Protein AF-A0A959P0I5-F1 (afdb_monomer)

Radius of gyration: 14.73 Å; Cα contacts (8 Å, |Δi|>4): 58; chains: 1; bounding box: 32×25×40 Å

Secondary structure (DSSP, 8-state):
-TTSTHHHHHHHHHHHHHHHHHHHHHHHHHS--HHHHHHHHHHHHHHHHHHHHHH-S-TT-SS-HHHHHHHHHHHHHH-

Nearest PDB structures (foldseek):
  3lsu-assembly1_B  TM=9.025E-01  e=1.827E+00  Saccharomyces cerevisiae
  4f6e-assembly1_B  TM=9.028E-01  e=2.304E+00  Saccharomyces cerevisiae S288C
  4e4e-assembly1_A  TM=9.149E-01  e=3.080E+00  Saccharomyces cerevisiae

Structure (mmCIF, N/CA/C/O backbone):
data_AF-A0A959P0I5-F1
#
_entry.id   AF-A0A959P0I5-F1
#
loop_
_atom_site.group_PDB
_atom_site.id
_atom_site.type_symbol
_atom_site.label_atom_id
_atom_site.label_alt_id
_atom_site.label_comp_id
_atom_site.label_asym_id
_atom_site.label_entity_id
_atom_site.label_seq_id
_atom_site.pdbx_PDB_ins_code
_atom_site.Cartn_x
_atom_site.Cartn_y
_atom_site.Cartn_z
_atom_site.occupancy
_atom_site.B_iso_or_equiv
_atom_site.auth_seq_id
_atom_si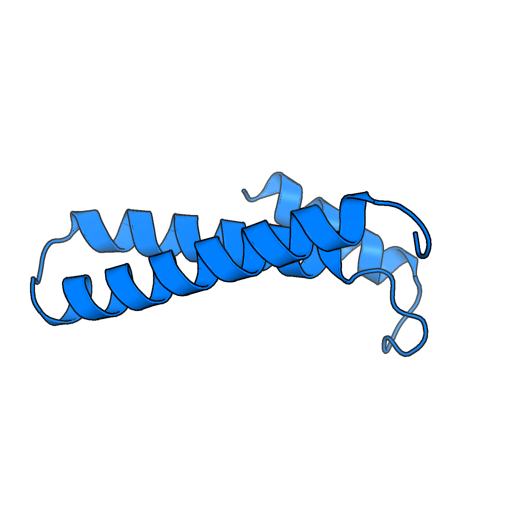te.auth_comp_id
_atom_site.auth_asym_id
_atom_site.auth_atom_id
_atom_site.pdbx_PDB_model_num
ATOM 1 N N . MET A 1 1 ? 3.094 -8.722 -16.109 1.00 48.91 1 MET A N 1
ATOM 2 C CA . MET A 1 1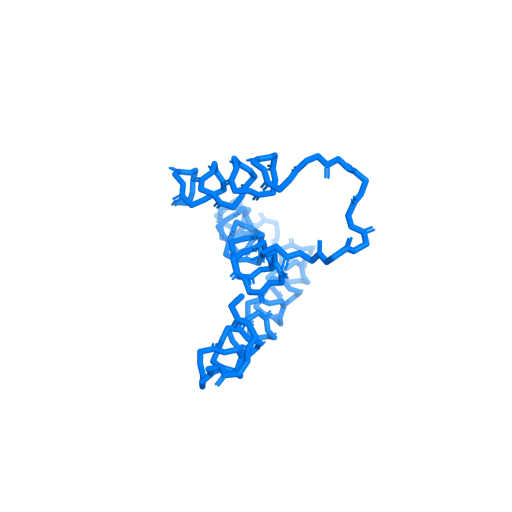 ? 2.735 -9.968 -15.392 1.00 48.9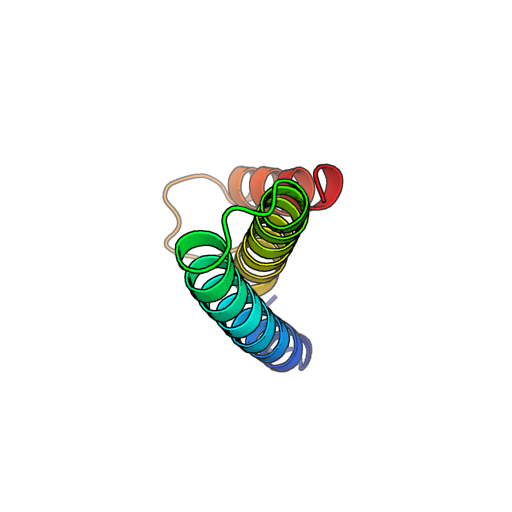1 1 MET A CA 1
ATOM 3 C C . MET A 1 1 ? 1.319 -10.434 -15.766 1.00 48.91 1 MET A C 1
ATOM 5 O O . MET A 1 1 ? 0.631 -11.042 -14.959 1.00 48.91 1 MET A O 1
ATOM 9 N N . PHE A 1 2 ? 0.887 -10.170 -17.005 1.00 38.84 2 PHE A N 1
ATOM 10 C CA . PHE A 1 2 ? -0.416 -10.576 -17.531 1.00 38.84 2 PHE A CA 1
ATOM 11 C C . PHE A 1 2 ? -0.331 -12.041 -18.010 1.00 38.84 2 PHE A C 1
ATOM 13 O O . PHE A 1 2 ? 0.728 -12.432 -18.495 1.00 38.84 2 PHE A O 1
ATOM 20 N N . ASN A 1 3 ? -1.404 -12.831 -17.841 1.00 50.72 3 ASN A N 1
ATOM 21 C CA . ASN A 1 3 ? -1.537 -14.297 -18.051 1.00 50.72 3 ASN A CA 1
ATOM 22 C C . ASN A 1 3 ? -1.219 -15.272 -16.892 1.00 50.72 3 ASN A C 1
ATOM 24 O O . ASN A 1 3 ? -1.165 -16.479 -17.131 1.00 50.72 3 ASN A O 1
ATOM 28 N N . THR A 1 4 ? -1.088 -14.835 -15.635 1.00 64.44 4 THR A N 1
ATOM 29 C CA . THR A 1 4 ? -0.962 -15.779 -14.500 1.00 64.44 4 THR A CA 1
ATOM 30 C C . THR A 1 4 ? -2.203 -15.805 -13.606 1.00 64.44 4 THR A C 1
ATOM 32 O O . THR A 1 4 ? -2.911 -14.811 -13.448 1.00 64.44 4 THR A O 1
ATOM 35 N N . SER A 1 5 ? -2.457 -16.959 -12.981 1.00 64.62 5 SER A N 1
ATOM 36 C CA . SER A 1 5 ? -3.555 -17.188 -12.025 1.00 64.62 5 SER A CA 1
ATOM 37 C C . SER A 1 5 ? -3.524 -16.258 -10.804 1.00 64.62 5 SER A C 1
ATOM 39 O O . SER A 1 5 ? -4.533 -16.111 -10.118 1.00 64.62 5 SER A O 1
ATOM 41 N N . ILE A 1 6 ? -2.394 -15.588 -10.562 1.00 74.62 6 ILE A N 1
ATOM 42 C CA . ILE A 1 6 ? -2.192 -14.644 -9.460 1.00 74.62 6 ILE A CA 1
ATOM 43 C C . ILE A 1 6 ? -3.135 -13.434 -9.536 1.00 74.62 6 ILE A C 1
ATOM 45 O O . ILE A 1 6 ? -3.517 -12.911 -8.494 1.00 74.62 6 ILE A O 1
ATOM 49 N N . HIS A 1 7 ? -3.566 -13.039 -10.740 1.00 72.19 7 HIS A N 1
ATOM 50 C CA . HIS A 1 7 ? -4.408 -11.856 -10.954 1.00 72.19 7 HIS A CA 1
ATOM 51 C C . HIS A 1 7 ? -5.805 -11.978 -10.332 1.00 72.19 7 HIS A C 1
ATOM 53 O O . HIS A 1 7 ? -6.345 -11.013 -9.795 1.00 72.19 7 HIS A O 1
ATOM 59 N N . TRP A 1 8 ? -6.403 -13.170 -10.406 1.00 77.00 8 TRP A N 1
ATOM 60 C CA . TRP A 1 8 ? -7.714 -13.420 -9.806 1.00 77.00 8 TRP A CA 1
ATOM 61 C C . TRP A 1 8 ? -7.618 -13.418 -8.285 1.00 77.00 8 TRP A C 1
ATOM 63 O O . TRP A 1 8 ? -8.457 -12.821 -7.616 1.00 77.00 8 TRP A O 1
ATOM 73 N N . THR A 1 9 ? -6.564 -14.021 -7.740 1.00 84.50 9 THR A N 1
ATOM 74 C CA . THR A 1 9 ? -6.320 -14.060 -6.298 1.00 84.50 9 THR A CA 1
ATOM 75 C C . THR A 1 9 ? -6.144 -12.656 -5.716 1.00 84.50 9 THR A C 1
ATOM 77 O O . THR A 1 9 ? -6.813 -12.317 -4.741 1.00 84.50 9 THR A O 1
ATOM 80 N N . THR A 1 10 ? -5.312 -11.810 -6.332 1.00 86.00 10 THR A N 1
ATOM 81 C CA . THR A 1 10 ? -5.112 -10.423 -5.876 1.00 86.00 10 THR A CA 1
ATOM 82 C C . THR A 1 10 ? -6.374 -9.575 -6.023 1.00 86.00 10 THR A C 1
ATOM 84 O O . THR A 1 10 ? -6.671 -8.773 -5.138 1.00 86.00 10 THR A O 1
ATOM 87 N N . PHE A 1 11 ? -7.175 -9.793 -7.072 1.00 85.88 11 PHE A N 1
ATOM 88 C CA . PHE A 1 11 ? -8.478 -9.140 -7.218 1.00 85.88 11 PHE A CA 1
ATOM 89 C C . PHE A 1 11 ? -9.454 -9.516 -6.091 1.00 85.88 11 PHE A C 1
ATOM 91 O O . PHE A 1 11 ? -10.096 -8.635 -5.516 1.00 85.88 11 PHE A O 1
ATOM 98 N N . PHE A 1 12 ? -9.553 -10.801 -5.735 1.00 88.56 12 PHE A N 1
ATOM 99 C CA . PHE A 1 12 ? -10.411 -11.235 -4.628 1.00 88.56 12 PHE A CA 1
ATOM 100 C C . PHE A 1 12 ? -9.948 -10.673 -3.281 1.00 88.56 12 PHE A C 1
ATOM 102 O O . PHE A 1 12 ? -10.790 -10.236 -2.495 1.00 88.56 12 PHE A O 1
ATOM 109 N N . TYR A 1 13 ? -8.637 -10.627 -3.026 1.00 89.44 13 TYR A N 1
ATOM 110 C CA . TYR A 1 13 ? -8.106 -9.984 -1.821 1.00 89.44 13 TYR A CA 1
ATOM 111 C C . TYR A 1 13 ? -8.447 -8.502 -1.776 1.00 89.44 13 TYR A C 1
ATOM 113 O O . TYR A 1 13 ? -8.999 -8.041 -0.781 1.00 89.44 13 TYR A O 1
ATOM 121 N N . LEU A 1 14 ? -8.257 -7.783 -2.882 1.00 92.06 14 LEU A N 1
ATOM 122 C CA . LEU A 1 14 ? -8.638 -6.379 -2.966 1.00 92.06 14 LEU A CA 1
ATOM 123 C C . LEU A 1 14 ? -10.134 -6.160 -2.684 1.00 92.06 14 LEU A C 1
ATOM 125 O O . LEU A 1 14 ? -10.498 -5.217 -1.975 1.00 92.06 14 LEU A O 1
ATOM 129 N N . LEU A 1 15 ? -11.005 -7.021 -3.221 1.00 91.81 15 LEU A N 1
ATOM 130 C CA . LEU A 1 15 ? -12.448 -6.942 -2.992 1.00 91.81 15 LEU A CA 1
ATOM 131 C C . LEU A 1 15 ? -12.787 -7.131 -1.506 1.00 91.81 15 LEU A C 1
ATOM 133 O O . LEU A 1 15 ? -13.533 -6.331 -0.938 1.00 91.81 15 LEU A O 1
ATOM 137 N N . ILE A 1 16 ? -12.219 -8.158 -0.871 1.00 93.12 16 ILE A N 1
ATOM 138 C CA . ILE A 1 16 ? -12.437 -8.461 0.549 1.00 93.12 16 ILE A CA 1
ATOM 139 C C . ILE A 1 16 ? -11.904 -7.327 1.433 1.00 93.12 16 ILE A C 1
ATOM 141 O O . ILE A 1 16 ? -12.638 -6.831 2.292 1.00 93.12 16 ILE A O 1
ATOM 145 N N . ASP A 1 17 ? -10.678 -6.864 1.190 1.00 92.81 17 ASP A N 1
ATOM 146 C CA . ASP A 1 17 ? -10.050 -5.782 1.954 1.00 92.81 17 ASP A CA 1
ATOM 147 C C . ASP A 1 17 ? -10.877 -4.497 1.869 1.00 92.81 17 ASP A C 1
ATOM 149 O O . ASP A 1 17 ? -11.143 -3.842 2.881 1.00 92.81 17 ASP A O 1
ATOM 153 N N . THR A 1 18 ? -11.379 -4.174 0.675 1.00 92.62 18 THR A N 1
ATOM 154 C CA . THR A 1 18 ? -12.241 -3.005 0.462 1.00 92.62 18 THR A CA 1
ATOM 155 C C . THR A 1 18 ? -13.538 -3.119 1.266 1.00 92.62 18 THR A C 1
ATOM 157 O O . THR A 1 18 ? -13.944 -2.159 1.928 1.00 92.62 18 THR A O 1
ATOM 160 N N . VAL A 1 19 ? -14.178 -4.294 1.272 1.00 93.88 19 VAL A N 1
ATOM 161 C CA . VAL A 1 19 ? -15.392 -4.540 2.072 1.00 93.88 19 VAL A CA 1
ATOM 162 C C . VAL A 1 19 ? -15.108 -4.381 3.568 1.00 93.88 19 VAL A C 1
ATOM 164 O O . VAL A 1 19 ? -15.882 -3.725 4.273 1.00 93.88 19 VAL A O 1
ATOM 167 N N . ILE A 1 20 ? -13.987 -4.916 4.058 1.00 92.25 20 ILE A N 1
ATOM 168 C CA . ILE A 1 20 ? -13.576 -4.804 5.465 1.00 92.25 20 ILE A CA 1
ATOM 169 C C . ILE A 1 20 ? -13.326 -3.341 5.847 1.00 92.25 20 ILE A C 1
ATOM 171 O O . ILE A 1 20 ? -13.792 -2.896 6.903 1.00 92.25 20 ILE A O 1
ATOM 175 N N . VAL A 1 21 ? -12.642 -2.568 4.998 1.00 94.31 21 VAL A N 1
ATOM 176 C CA . VAL A 1 21 ? -12.400 -1.135 5.224 1.00 94.31 21 VAL A CA 1
ATOM 177 C C . VAL A 1 21 ? -13.718 -0.369 5.290 1.00 94.31 21 VAL A C 1
ATOM 179 O O . VAL A 1 21 ? -13.935 0.381 6.243 1.00 94.31 21 VAL A O 1
ATOM 182 N N . LEU A 1 22 ? -14.633 -0.585 4.341 1.00 92.75 22 LEU A N 1
ATOM 183 C CA . LEU A 1 22 ? -15.942 0.078 4.327 1.00 92.75 22 LEU A CA 1
ATOM 184 C C . LEU A 1 22 ? -16.769 -0.260 5.573 1.00 92.75 22 LEU A C 1
ATOM 186 O O . LEU A 1 22 ? -17.340 0.636 6.207 1.00 92.75 22 LEU A O 1
ATOM 190 N N . PHE A 1 23 ? -16.790 -1.532 5.972 1.00 90.00 23 PHE A N 1
ATOM 191 C CA . PHE A 1 23 ? -17.471 -1.970 7.187 1.00 90.00 23 PHE A CA 1
ATOM 192 C C . PHE A 1 23 ? -16.863 -1.332 8.442 1.00 90.00 23 PHE A C 1
ATOM 194 O O . PHE A 1 23 ? -17.583 -0.828 9.311 1.00 90.00 23 PHE A O 1
ATOM 201 N N . THR A 1 24 ? -15.535 -1.287 8.523 1.00 89.75 24 THR A N 1
ATOM 202 C CA . THR A 1 24 ? -14.820 -0.686 9.655 1.00 89.75 24 THR A CA 1
ATOM 203 C C . THR A 1 24 ? -15.031 0.828 9.698 1.00 89.75 24 THR A C 1
ATOM 205 O O . THR A 1 24 ? -15.211 1.384 10.783 1.00 89.75 24 THR A O 1
ATOM 208 N N . LEU A 1 25 ? -15.106 1.505 8.544 1.00 89.38 25 LEU A N 1
ATOM 209 C CA . LEU A 1 25 ? -15.393 2.943 8.456 1.00 89.38 25 LEU A CA 1
ATOM 210 C C . LEU A 1 25 ? -16.795 3.237 8.982 1.00 89.38 25 LEU A C 1
ATOM 212 O O . LEU A 1 25 ? -16.986 4.154 9.785 1.00 89.38 25 LEU A O 1
ATOM 216 N N . TYR A 1 26 ? -17.769 2.432 8.566 1.00 89.56 26 TYR A N 1
ATOM 217 C CA . TYR A 1 26 ? -19.141 2.529 9.046 1.00 89.56 26 TYR A CA 1
ATOM 218 C C . TYR A 1 26 ? -19.233 2.318 10.565 1.00 89.56 26 TYR A C 1
ATOM 220 O O . TYR A 1 26 ? -19.855 3.116 11.273 1.00 89.56 26 TYR A O 1
ATOM 228 N N . GLN A 1 27 ? -18.558 1.292 11.089 1.00 86.94 27 GLN A N 1
ATOM 229 C CA . GLN A 1 27 ? -18.536 0.998 12.523 1.00 86.94 27 GLN A CA 1
ATOM 230 C C . GLN A 1 27 ? -17.794 2.068 13.333 1.00 86.94 27 GLN A C 1
ATOM 232 O O . GLN A 1 27 ? -18.253 2.414 14.422 1.00 86.94 27 GLN A O 1
ATOM 237 N N . SER A 1 28 ? -16.699 2.627 12.810 1.00 85.06 28 SER A N 1
ATOM 238 C CA . SER A 1 28 ? -15.931 3.701 13.459 1.00 85.06 28 SER A CA 1
ATOM 239 C C . SER A 1 28 ? -16.741 4.998 13.562 1.00 85.06 28 SER A C 1
ATOM 241 O O . SER A 1 28 ? -16.747 5.652 14.605 1.00 85.06 28 SER A O 1
ATOM 243 N N . LYS A 1 29 ? -17.537 5.327 12.533 1.00 83.31 29 LYS A N 1
ATOM 244 C CA . LYS A 1 29 ? -18.479 6.460 12.592 1.00 83.31 29 LYS A CA 1
ATOM 245 C C . LYS A 1 29 ? -19.567 6.260 13.652 1.00 83.31 29 LYS A C 1
ATOM 247 O O . LYS A 1 29 ? -19.954 7.217 14.314 1.00 83.31 29 LYS A O 1
ATOM 252 N N . LYS A 1 30 ? -20.056 5.026 13.827 1.00 81.44 30 LYS A N 1
ATOM 253 C CA . LYS A 1 30 ? -21.108 4.698 14.807 1.00 81.44 30 LYS A CA 1
ATOM 254 C C . LYS A 1 30 ? -20.603 4.566 16.239 1.00 81.44 30 LYS A C 1
ATOM 256 O O . LYS A 1 30 ? -21.326 4.886 17.179 1.00 81.44 30 LYS A O 1
ATOM 261 N N . LYS A 1 31 ? -19.392 4.051 16.428 1.00 70.06 31 LYS A N 1
ATOM 262 C CA . LYS A 1 31 ? -18.787 3.819 17.739 1.00 70.06 31 LYS A CA 1
ATOM 263 C C . LYS A 1 31 ? -17.468 4.570 17.775 1.00 70.06 31 LYS A C 1
ATOM 265 O O . LYS A 1 31 ? -16.516 4.148 17.131 1.00 70.06 31 LYS A O 1
ATOM 270 N N . LYS A 1 32 ? -17.397 5.629 18.589 1.00 66.75 32 LYS A N 1
ATOM 271 C CA . LYS A 1 32 ? -16.204 6.468 18.820 1.00 66.75 32 LYS A CA 1
ATOM 272 C C . LYS A 1 32 ? -15.112 5.706 19.602 1.00 66.75 32 LYS A C 1
ATOM 274 O O . LYS A 1 32 ? -14.648 6.138 20.652 1.00 66.75 32 LYS A O 1
ATOM 279 N N . ARG A 1 33 ? -14.746 4.507 19.137 1.00 68.12 33 ARG A N 1
ATOM 280 C CA . ARG A 1 33 ? -13.722 3.641 19.724 1.00 68.12 33 ARG A CA 1
ATOM 281 C C . ARG A 1 33 ? -12.394 3.929 19.036 1.00 68.12 33 ARG A C 1
ATOM 283 O O . ARG A 1 33 ? -12.187 3.525 17.899 1.00 68.12 33 ARG A O 1
ATOM 290 N N . SER A 1 34 ? -11.487 4.563 19.775 1.00 67.44 34 SER A N 1
ATOM 291 C CA . SER A 1 34 ? -10.111 4.886 19.359 1.00 67.44 34 SER A CA 1
ATOM 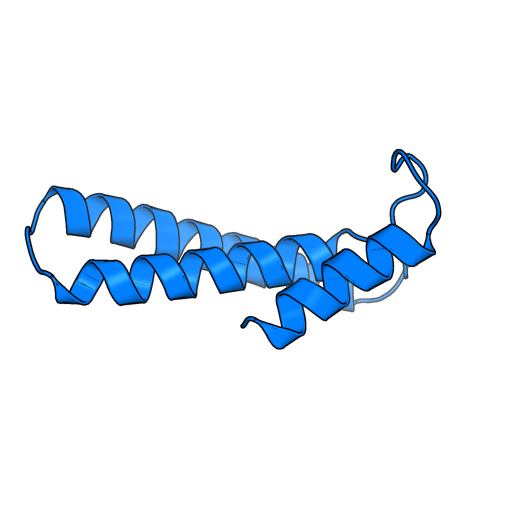292 C C . SER A 1 34 ? -9.373 3.714 18.678 1.00 67.44 34 SER A C 1
ATOM 294 O O . SER A 1 34 ? -8.666 3.914 17.693 1.00 67.44 34 SER A O 1
ATOM 296 N N . GLY A 1 35 ? -9.608 2.471 19.120 1.00 74.12 35 GLY A N 1
ATOM 297 C CA . GLY A 1 35 ? -8.970 1.280 18.546 1.00 74.12 35 GLY A CA 1
ATOM 298 C C . GLY A 1 35 ? -9.345 0.966 17.091 1.00 74.12 35 GLY A C 1
ATOM 299 O O . GLY A 1 35 ? -8.521 0.404 16.376 1.00 74.12 35 GLY A O 1
ATOM 300 N N . LEU A 1 36 ? -10.537 1.360 16.618 1.00 79.50 36 LEU A N 1
ATOM 301 C CA . LEU A 1 36 ? -10.983 1.072 15.243 1.00 79.50 36 LEU A CA 1
ATOM 302 C C . LEU A 1 36 ? -10.176 1.840 14.192 1.00 79.50 36 LEU A C 1
ATOM 304 O O . LEU A 1 36 ? -10.019 1.362 13.074 1.00 79.50 36 LEU A O 1
ATOM 308 N N . ASN A 1 37 ? -9.603 2.988 14.560 1.00 81.38 37 ASN A N 1
ATOM 309 C CA . ASN A 1 37 ? -8.800 3.786 13.639 1.00 81.38 37 ASN A CA 1
ATOM 310 C C . ASN A 1 37 ? -7.526 3.053 13.202 1.00 81.38 37 ASN A C 1
ATOM 312 O O . ASN A 1 37 ? -7.140 3.161 12.046 1.00 81.38 37 ASN A O 1
ATOM 316 N N . ARG A 1 38 ? -6.902 2.254 14.077 1.00 86.12 38 ARG A N 1
ATOM 317 C CA . ARG A 1 38 ? -5.714 1.462 13.708 1.00 86.12 38 ARG A CA 1
ATOM 318 C C . ARG A 1 38 ? -6.049 0.389 12.671 1.00 86.12 38 ARG A C 1
ATOM 320 O O . ARG A 1 38 ? -5.315 0.228 11.706 1.00 86.12 38 ARG A O 1
ATOM 327 N N . PHE A 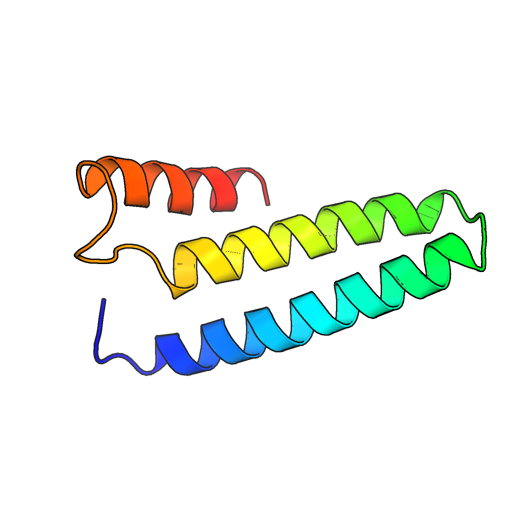1 39 ? -7.188 -0.282 12.836 1.00 86.69 39 PHE A N 1
ATOM 328 C CA . PHE A 1 39 ? -7.672 -1.268 11.867 1.00 86.69 39 PHE A CA 1
ATOM 329 C C . PHE A 1 39 ? -8.050 -0.634 10.525 1.00 86.69 39 PHE A C 1
ATOM 331 O O . PHE A 1 39 ? -7.864 -1.260 9.489 1.00 86.69 39 PHE A O 1
ATOM 338 N N . LEU A 1 40 ? -8.516 0.619 10.529 1.00 90.31 40 LEU A N 1
ATOM 339 C CA . LEU A 1 40 ? -8.738 1.378 9.299 1.00 90.31 40 LEU A CA 1
ATOM 340 C C . LEU A 1 40 ? -7.445 1.658 8.542 1.00 90.31 40 LEU A C 1
ATOM 342 O O . LEU A 1 40 ? -7.403 1.434 7.338 1.00 90.31 40 LEU A O 1
ATOM 346 N N . TYR A 1 41 ? -6.399 2.113 9.237 1.00 90.38 41 TYR A N 1
ATOM 347 C CA . TYR A 1 41 ? -5.095 2.330 8.609 1.00 90.38 41 TYR A CA 1
ATOM 348 C C . TYR A 1 41 ? -4.532 1.033 8.026 1.00 90.38 41 TYR A C 1
ATOM 350 O O . TYR A 1 41 ? -4.140 1.020 6.864 1.00 90.38 41 TYR A O 1
ATOM 358 N N . LEU A 1 42 ? -4.568 -0.065 8.789 1.00 91.25 42 LEU A N 1
ATOM 359 C CA . LEU A 1 42 ? -4.116 -1.372 8.305 1.00 91.25 42 LEU A CA 1
ATOM 360 C C . LEU A 1 42 ? -4.918 -1.840 7.085 1.00 91.25 42 LEU A C 1
ATOM 362 O O . LEU A 1 42 ? -4.331 -2.238 6.086 1.00 91.25 42 LEU A O 1
ATOM 366 N N . GLY A 1 43 ? -6.248 -1.740 7.123 1.00 92.62 43 GLY A N 1
ATOM 367 C CA . GLY A 1 43 ? -7.085 -2.126 5.988 1.00 92.62 43 GLY A CA 1
ATOM 368 C C . GLY A 1 43 ? -6.809 -1.288 4.735 1.00 92.62 43 GLY A C 1
ATOM 369 O O . GLY A 1 43 ? -6.736 -1.833 3.639 1.00 92.62 43 GLY A O 1
ATOM 370 N N . LEU A 1 44 ? -6.595 0.024 4.880 1.00 93.88 44 LEU A N 1
ATOM 371 C CA . LEU A 1 44 ? -6.221 0.890 3.757 1.00 93.88 44 LEU A CA 1
ATOM 372 C C . LEU A 1 44 ? -4.854 0.518 3.165 1.00 93.88 44 LEU A C 1
ATOM 374 O O . LEU A 1 44 ? -4.697 0.575 1.947 1.00 93.88 44 LEU A O 1
ATOM 378 N N . LEU A 1 45 ? -3.889 0.111 3.997 1.00 94.00 45 LEU A N 1
ATOM 379 C CA . LEU A 1 45 ? -2.587 -0.376 3.529 1.00 94.00 45 LEU A CA 1
ATOM 380 C C . LEU A 1 45 ? -2.720 -1.687 2.747 1.00 94.00 45 LEU A C 1
ATOM 382 O O . LEU A 1 45 ? -2.137 -1.802 1.672 1.00 94.00 45 LEU A O 1
ATOM 386 N N . PHE A 1 46 ? -3.538 -2.633 3.216 1.00 93.81 46 PHE A N 1
ATOM 387 C CA . PHE A 1 46 ? -3.824 -3.868 2.478 1.00 93.81 46 PHE A CA 1
ATOM 388 C C . PHE A 1 46 ? -4.502 -3.601 1.127 1.00 93.81 46 PHE A C 1
ATOM 390 O O . PHE A 1 46 ? -4.081 -4.153 0.109 1.00 93.81 46 PHE A O 1
ATOM 397 N N . VAL A 1 47 ? -5.473 -2.679 1.080 1.00 94.62 47 VAL A N 1
ATOM 398 C CA . VAL A 1 47 ? -6.083 -2.227 -0.183 1.00 94.62 47 VAL A CA 1
ATOM 399 C C . VAL A 1 47 ? -5.022 -1.632 -1.113 1.00 94.62 47 VAL A C 1
ATOM 401 O O . VAL A 1 47 ? -4.964 -2.002 -2.282 1.00 94.62 47 VAL A O 1
ATOM 404 N N . ALA A 1 48 ? -4.158 -0.743 -0.616 1.00 94.06 48 ALA A N 1
ATOM 405 C CA . ALA A 1 48 ? -3.101 -0.131 -1.421 1.00 94.06 48 ALA A CA 1
ATOM 406 C C . ALA A 1 48 ? -2.090 -1.167 -1.943 1.00 94.06 48 ALA A C 1
ATOM 408 O O . ALA A 1 48 ? -1.675 -1.093 -3.102 1.00 94.06 48 ALA A O 1
ATOM 409 N N . TYR A 1 49 ? -1.722 -2.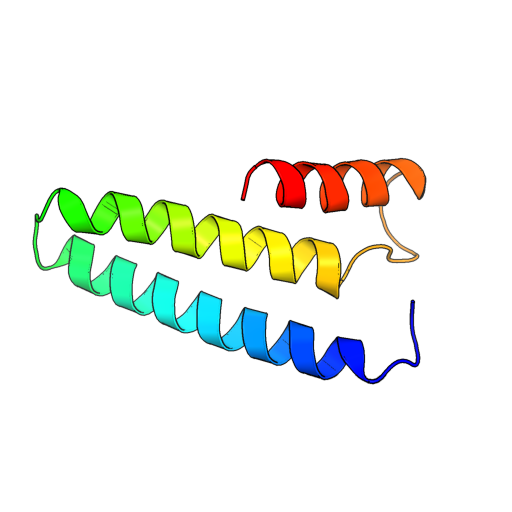150 -1.119 1.00 92.75 49 TYR A N 1
ATOM 410 C CA . TYR A 1 49 ? -0.809 -3.232 -1.482 1.00 92.75 49 TYR A CA 1
ATOM 411 C C . TYR A 1 49 ? -1.399 -4.119 -2.579 1.00 92.75 49 TYR A C 1
ATOM 413 O O . TYR A 1 49 ? -0.784 -4.286 -3.632 1.00 92.75 49 TYR A O 1
ATOM 421 N N . ASN A 1 50 ? -2.621 -4.623 -2.382 1.00 91.50 50 ASN A N 1
ATOM 422 C CA . ASN A 1 50 ? -3.288 -5.476 -3.365 1.00 91.50 50 ASN A CA 1
ATOM 423 C C . ASN A 1 50 ? -3.643 -4.709 -4.647 1.00 91.50 50 ASN A C 1
ATOM 425 O O . ASN A 1 50 ? -3.596 -5.280 -5.734 1.00 91.50 50 ASN A O 1
ATOM 429 N N . PHE A 1 51 ? -3.943 -3.411 -4.553 1.00 91.44 51 PHE A N 1
ATOM 430 C CA . PHE A 1 51 ? -4.181 -2.573 -5.724 1.00 91.44 51 PHE A CA 1
ATOM 431 C C . PHE A 1 51 ? -2.896 -2.360 -6.530 1.00 91.44 51 PHE A C 1
ATOM 433 O O . PHE A 1 51 ? -2.854 -2.648 -7.723 1.00 91.44 51 PHE A O 1
ATOM 440 N N . THR A 1 52 ? -1.821 -1.892 -5.896 1.00 92.19 52 THR A N 1
ATOM 441 C CA . THR A 1 52 ? -0.569 -1.613 -6.615 1.00 92.19 52 THR A CA 1
ATOM 442 C C . THR A 1 52 ? 0.093 -2.897 -7.112 1.00 92.19 52 THR A C 1
ATOM 444 O O . THR A 1 52 ? 0.385 -2.983 -8.298 1.00 92.19 52 THR A O 1
ATOM 447 N N . GLY A 1 53 ? 0.228 -3.930 -6.278 1.00 87.81 53 GLY A N 1
ATOM 448 C CA . GLY A 1 53 ? 0.809 -5.217 -6.680 1.00 87.81 53 GLY A CA 1
ATOM 449 C C . GLY A 1 53 ? -0.068 -6.053 -7.612 1.00 87.81 53 GLY A C 1
ATOM 450 O O . GLY A 1 53 ? 0.449 -6.882 -8.356 1.00 87.81 53 GLY A O 1
ATOM 451 N N . GLY A 1 54 ? -1.387 -5.848 -7.582 1.00 87.00 54 GLY A N 1
ATOM 452 C CA . GLY A 1 54 ? -2.327 -6.548 -8.453 1.00 87.00 54 GLY A CA 1
ATOM 453 C C . GLY A 1 54 ? -2.491 -5.905 -9.827 1.00 87.00 54 GLY A C 1
ATOM 454 O O . GLY A 1 54 ? -2.721 -6.628 -10.791 1.00 87.00 54 GLY A O 1
ATOM 455 N N . PHE A 1 55 ? -2.387 -4.576 -9.934 1.00 86.69 55 PHE A N 1
ATOM 456 C CA . PHE A 1 55 ? -2.601 -3.865 -11.199 1.00 86.69 55 PHE A CA 1
ATOM 457 C C . PHE A 1 55 ? -1.315 -3.376 -11.860 1.00 86.69 55 PHE A C 1
ATOM 459 O O . PHE A 1 55 ? -1.253 -3.378 -13.085 1.00 86.69 55 PHE A O 1
ATOM 466 N N . LEU A 1 56 ? -0.298 -2.954 -11.104 1.00 90.00 56 LEU A N 1
ATOM 467 C CA . LEU A 1 56 ? 0.951 -2.472 -11.691 1.00 90.00 56 LEU A CA 1
ATOM 468 C C . LEU A 1 56 ? 1.912 -3.642 -11.994 1.00 90.00 56 LEU A C 1
ATOM 470 O O . LEU A 1 56 ? 1.975 -4.609 -11.236 1.00 90.00 56 LEU A O 1
ATOM 474 N N . PRO A 1 57 ? 2.720 -3.552 -13.067 1.00 89.69 57 PRO A N 1
ATOM 475 C CA . PRO A 1 57 ? 2.765 -2.452 -14.025 1.00 89.69 57 PRO A CA 1
ATOM 476 C C . PRO A 1 57 ? 1.655 -2.520 -15.093 1.00 89.69 57 PRO A C 1
ATOM 478 O O . PRO A 1 57 ? 1.338 -3.600 -15.589 1.00 89.69 57 PRO A O 1
ATOM 481 N N . ILE A 1 58 ? 1.130 -1.356 -15.491 1.00 90.44 58 ILE A N 1
ATOM 482 C CA . ILE A 1 58 ? 0.214 -1.168 -16.629 1.00 90.44 58 ILE A CA 1
ATOM 483 C C . ILE A 1 58 ? 0.892 -0.392 -17.767 1.00 90.44 58 ILE A C 1
ATOM 485 O O . ILE A 1 58 ? 1.736 0.477 -17.527 1.00 90.44 58 ILE A O 1
ATOM 489 N N . ASP A 1 59 ? 0.471 -0.667 -19.003 1.00 86.81 59 ASP A N 1
ATOM 490 C CA . ASP A 1 59 ? 1.091 -0.108 -20.216 1.00 86.81 59 ASP A CA 1
ATOM 491 C C . ASP A 1 59 ? 0.819 1.395 -20.408 1.00 86.81 59 ASP A C 1
ATOM 493 O O . ASP A 1 59 ? 1.669 2.124 -20.907 1.00 86.81 59 ASP A O 1
ATOM 497 N N . ASN A 1 60 ? -0.339 1.885 -19.951 1.00 87.31 60 ASN A N 1
ATOM 498 C CA . ASN A 1 60 ? -0.765 3.284 -20.112 1.00 87.31 60 ASN A CA 1
ATOM 499 C C . ASN A 1 60 ? -0.455 4.162 -18.885 1.00 87.31 60 ASN A C 1
ATOM 501 O O . ASN A 1 60 ? -1.117 5.177 -18.657 1.00 87.31 60 ASN A O 1
ATOM 505 N N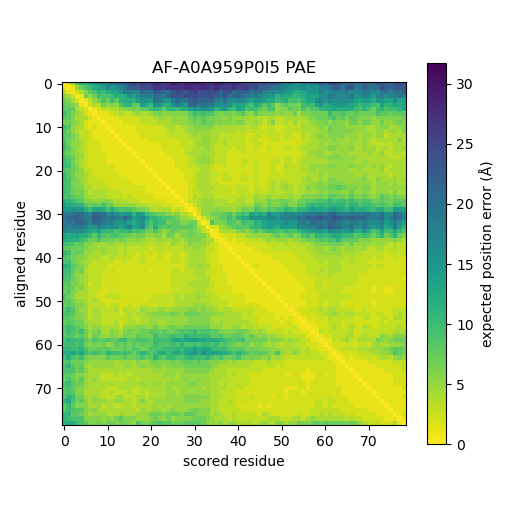 . PHE A 1 61 ? 0.502 3.763 -18.045 1.00 89.00 61 PHE A N 1
ATOM 506 C CA . PHE A 1 61 ? 0.864 4.539 -16.862 1.00 89.00 61 PHE A CA 1
ATOM 507 C C . PHE A 1 61 ? 1.673 5.790 -17.248 1.00 89.00 61 PHE A C 1
ATOM 509 O O . PHE A 1 61 ? 2.629 5.682 -18.020 1.00 89.00 61 PHE A O 1
ATOM 516 N N . PRO A 1 62 ? 1.369 6.973 -16.685 1.00 87.50 62 PRO A N 1
ATOM 517 C CA . PRO A 1 62 ? 2.177 8.165 -16.902 1.00 87.50 62 PRO A CA 1
ATOM 518 C C . PRO A 1 62 ? 3.520 8.043 -16.161 1.00 87.50 62 PRO A C 1
ATOM 520 O O . PRO A 1 62 ? 3.636 8.377 -14.984 1.00 87.50 62 PRO A O 1
ATOM 523 N N . GLY A 1 63 ? 4.548 7.550 -16.855 1.00 89.69 63 GLY A N 1
ATOM 524 C CA . GLY A 1 63 ? 5.920 7.451 -16.350 1.00 89.69 63 GLY A CA 1
ATOM 525 C C . GLY A 1 63 ? 6.600 6.119 -16.682 1.00 89.69 63 GLY A C 1
ATOM 526 O O . GLY A 1 63 ? 5.959 5.190 -17.171 1.00 89.69 63 GLY A O 1
ATOM 527 N N . PRO A 1 64 ? 7.914 5.994 -16.430 1.00 93.31 64 PRO A N 1
ATOM 528 C CA . PRO A 1 64 ? 8.647 4.769 -16.723 1.00 93.31 64 PRO A CA 1
ATOM 529 C C . PRO A 1 64 ? 8.206 3.609 -15.821 1.00 93.31 64 PRO A C 1
ATOM 531 O O . PRO A 1 64 ? 7.828 3.798 -14.664 1.00 93.31 64 PRO A O 1
ATOM 534 N N . ILE A 1 65 ? 8.346 2.380 -16.325 1.00 92.56 65 ILE A N 1
ATOM 535 C CA . ILE A 1 65 ? 7.977 1.145 -15.612 1.00 92.56 65 ILE A CA 1
ATOM 536 C C . ILE A 1 65 ? 8.654 1.011 -14.236 1.00 92.56 65 ILE A C 1
ATOM 538 O O . ILE A 1 65 ? 8.073 0.463 -13.304 1.00 92.56 65 ILE A O 1
ATOM 542 N N . ILE A 1 66 ? 9.856 1.576 -14.071 1.00 94.06 66 ILE A N 1
ATOM 543 C CA . ILE A 1 66 ? 10.576 1.572 -12.794 1.00 94.06 66 ILE A CA 1
ATOM 544 C C . ILE A 1 66 ? 9.821 2.322 -11.691 1.00 94.06 66 ILE A C 1
ATOM 546 O O . ILE A 1 66 ? 9.839 1.879 -10.548 1.00 94.06 66 ILE A O 1
ATOM 550 N N . LEU A 1 67 ? 9.102 3.405 -12.017 1.00 93.88 67 LEU A N 1
ATOM 551 C CA . LEU A 1 67 ? 8.290 4.121 -11.028 1.00 93.88 67 LEU A CA 1
ATOM 552 C C . LEU A 1 67 ? 7.148 3.246 -10.520 1.00 93.88 67 LEU A C 1
ATOM 554 O O . LEU A 1 67 ? 6.864 3.244 -9.328 1.00 93.88 67 LEU A O 1
ATOM 558 N N . GLN A 1 68 ? 6.533 2.462 -11.402 1.00 93.88 68 GLN A N 1
ATOM 559 C CA . GLN A 1 68 ? 5.460 1.542 -11.030 1.00 93.88 68 GLN A CA 1
ATOM 560 C C . GLN A 1 68 ? 5.962 0.458 -10.064 1.00 93.88 68 GLN A C 1
ATOM 562 O O . GLN A 1 68 ? 5.283 0.128 -9.089 1.00 93.88 68 GLN A O 1
ATOM 567 N N . TYR A 1 69 ? 7.186 -0.038 -10.271 1.00 93.44 69 TYR A N 1
ATOM 568 C CA . TYR A 1 69 ? 7.834 -0.952 -9.330 1.00 93.44 69 TYR A CA 1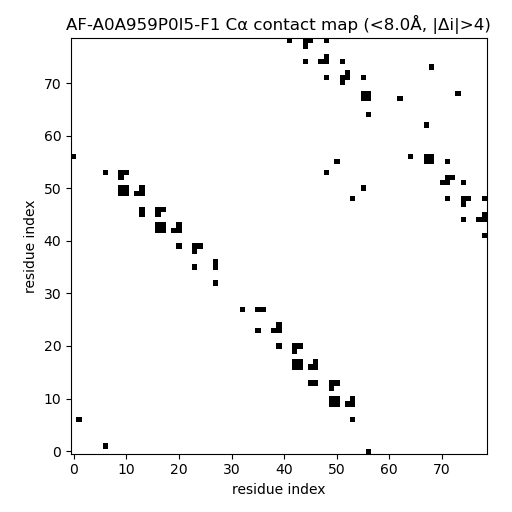
ATOM 569 C C . TYR A 1 69 ? 8.200 -0.277 -8.008 1.00 93.44 69 TYR A C 1
ATOM 571 O O . TYR A 1 69 ? 7.942 -0.854 -6.957 1.00 93.44 69 TYR A O 1
ATOM 579 N N . ILE A 1 70 ? 8.739 0.946 -8.033 1.00 95.12 70 ILE A N 1
ATOM 580 C CA . ILE A 1 70 ? 9.028 1.710 -6.808 1.00 95.12 70 ILE A CA 1
ATOM 581 C C . ILE A 1 70 ? 7.751 1.901 -5.983 1.00 95.12 70 ILE A C 1
ATOM 583 O O . ILE A 1 70 ? 7.785 1.715 -4.772 1.00 95.12 70 ILE A O 1
ATOM 587 N N . ILE A 1 71 ? 6.623 2.210 -6.627 1.00 93.25 71 ILE A N 1
ATOM 588 C CA . ILE A 1 71 ? 5.321 2.328 -5.958 1.00 93.25 71 ILE A CA 1
ATOM 589 C C . ILE A 1 71 ? 4.915 0.984 -5.346 1.00 93.25 71 ILE A C 1
ATOM 591 O O . ILE A 1 71 ? 4.626 0.917 -4.156 1.00 93.25 71 ILE A O 1
ATOM 595 N N . THR A 1 72 ? 4.938 -0.088 -6.137 1.00 93.25 72 THR A N 1
ATOM 596 C CA . THR A 1 72 ? 4.499 -1.421 -5.699 1.00 93.25 72 THR A CA 1
ATOM 597 C C . THR A 1 72 ? 5.325 -1.937 -4.518 1.00 93.25 72 THR A C 1
ATOM 599 O O . THR A 1 72 ? 4.775 -2.326 -3.489 1.00 93.25 72 THR A O 1
ATOM 602 N N . TYR A 1 73 ? 6.654 -1.891 -4.624 1.00 9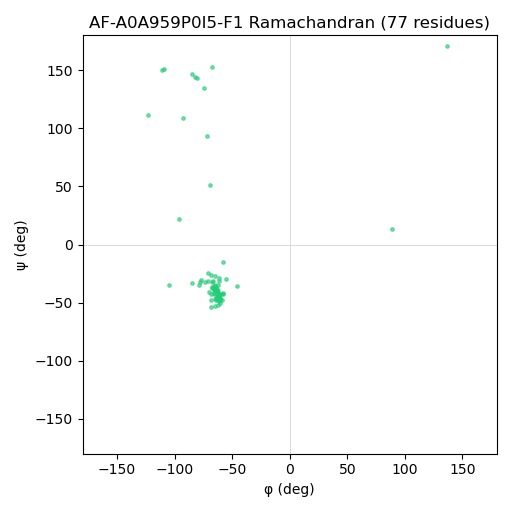4.00 73 TYR A N 1
ATOM 603 C CA . TYR A 1 73 ? 7.545 -2.343 -3.555 1.00 94.00 73 TYR A CA 1
ATOM 604 C C . TYR A 1 73 ? 7.591 -1.367 -2.379 1.00 94.00 73 TYR A C 1
ATOM 606 O O . TYR A 1 73 ? 7.714 -1.798 -1.237 1.00 94.00 73 TYR A O 1
ATOM 614 N N . GLY A 1 74 ? 7.449 -0.065 -2.627 1.00 95.44 74 GLY A N 1
ATOM 615 C CA . GLY A 1 74 ? 7.364 0.938 -1.571 1.00 95.44 74 GLY A CA 1
ATOM 616 C C . GLY A 1 74 ? 6.148 0.716 -0.677 1.00 95.44 74 GLY A C 1
ATOM 617 O O . GLY A 1 74 ? 6.280 0.704 0.544 1.00 95.44 74 GLY A O 1
ATOM 618 N N . VAL A 1 75 ? 4.979 0.458 -1.270 1.00 93.38 75 VAL A N 1
ATOM 619 C CA . VAL A 1 75 ? 3.766 0.112 -0.515 1.00 93.38 75 VAL A CA 1
ATOM 620 C C . VAL A 1 75 ? 3.947 -1.205 0.245 1.00 93.38 75 VAL A C 1
ATOM 622 O O . VAL A 1 75 ? 3.559 -1.283 1.406 1.00 93.38 75 VAL A O 1
ATOM 625 N N . ALA A 1 76 ? 4.590 -2.207 -0.363 1.00 91.25 76 ALA A N 1
ATOM 626 C CA . ALA A 1 76 ? 4.877 -3.489 0.287 1.00 91.25 76 ALA A CA 1
ATOM 627 C C . ALA A 1 76 ? 5.784 -3.382 1.523 1.00 91.25 76 ALA A C 1
ATOM 629 O O . ALA A 1 76 ? 5.646 -4.186 2.432 1.00 91.25 76 ALA A O 1
ATOM 630 N N . ILE A 1 77 ? 6.709 -2.418 1.554 1.00 93.44 77 ILE A N 1
ATOM 631 C CA . ILE A 1 77 ? 7.606 -2.185 2.699 1.00 93.44 77 ILE A CA 1
ATOM 632 C C . ILE A 1 77 ? 6.886 -1.461 3.846 1.00 93.44 77 ILE A C 1
ATOM 634 O O . ILE A 1 77 ? 7.262 -1.614 5.005 1.00 93.44 77 ILE A O 1
ATOM 638 N N . ILE A 1 78 ? 5.901 -0.620 3.520 1.00 90.88 78 ILE A N 1
ATOM 639 C CA . ILE A 1 78 ? 5.139 0.158 4.507 1.00 90.88 78 ILE A CA 1
ATOM 640 C C . ILE A 1 78 ? 4.083 -0.706 5.211 1.00 90.88 78 ILE A C 1
ATOM 642 O O . ILE A 1 78 ? 3.757 -0.423 6.366 1.00 90.88 78 ILE A O 1
ATOM 646 N N . LEU A 1 79 ? 3.527 -1.697 4.505 1.00 86.25 79 LEU A N 1
ATOM 647 C CA . LEU A 1 79 ? 2.595 -2.684 5.055 1.00 86.25 79 LEU A CA 1
ATOM 648 C C . LEU A 1 79 ? 3.268 -3.552 6.129 1.00 86.25 79 LEU A C 1
ATOM 650 O O . LEU A 1 79 ? 2.632 -3.725 7.194 1.00 86.25 79 LEU A O 1
#

Solvent-accessible surface area (backbone atoms only — not comparable to full-atom values): 4445 Å² total; per-residue (Å²): 128,84,94,52,79,63,52,60,56,29,48,52,49,29,52,52,33,47,51,51,32,54,52,48,51,55,48,39,74,74,41,91,48,76,72,50,56,59,56,43,54,52,28,51,41,52,27,50,33,31,47,35,61,50,58,47,74,57,93,87,52,98,65,61,72,65,58,42,48,50,51,29,52,50,44,58,72,72,97

Foldseek 3Di:
DPPDPVLVVLVVQLVVLVVQLVVLVVVCVVDVDPVSVVVNVVSVLSNQQSVLVNCPPDPPDDDDSVVSVCSNVVSVVVD

pLDDT: mean 86.06, std 11.08, range [38.84, 95.44]

Mean predicted aligned error: 5.64 Å

Sequence (79 aa):
MFNTSIHWTTFFYLLIDTVIVLFTLYQSKKKKRSGLNRFLYLGLLFVAYNFTGGFLPIDNFPGPIILQYIITYGVAIIL